Protein AF-A0A1B6G7R6-F1 (afdb_monomer_lite)

Foldseek 3Di:
DWAFLAFFKIKDFQDWDAAPFPAKAWWWAADQDQFPRTDGWADQVRDRGHDGTDGRDIGMTGGPPPHTPLSTQKIFGARPVVRDGPDMDGDDNPDDGDHFDFDQWDDDDDDPWTFDTFGPSGPPDGDTPDTD

Secondary structure (DSSP, 8-state):
-EEE-SSSEEEEEEEEE-S--TTEEEEEESSSS-SSS-EEPP-TTS--SPP--EEEEEEEEEPGGG--GGG-SEEEEEETTTTEEEEEEEPPTT--PPP-EEEPPPP--SS------EEE--TT--------

Radius of gyration: 18.41 Å; chains: 1; bounding box: 42×34×51 Å

Organism: NCBI:txid1464854

InterPro domains:
  IPR019545 DM13 domain [PF10517] (1-91)
  IPR019545 DM13 domain [PS51549] (1-92)
  IPR019545 DM13 domain [PS51549] (101-132)
  IPR019545 DM13 domain [SM00686] (1-98)
  IPR052126 Spindle_Organization_and_Thrombomodulin [PTHR24036] (1-132)

Structure (mmCIF, N/CA/C/O backbone):
data_AF-A0A1B6G7R6-F1
#
_entry.id   AF-A0A1B6G7R6-F1
#
loop_
_atom_site.group_PDB
_atom_site.id
_atom_site.type_symbol
_atom_site.label_atom_id
_atom_site.label_alt_id
_atom_site.label_comp_id
_atom_site.label_asym_id
_atom_site.label_entity_id
_atom_site.label_seq_id
_atom_site.pdbx_PDB_ins_code
_atom_site.Cartn_x
_atom_site.Cartn_y
_atom_site.Cartn_z
_atom_site.occupancy
_atom_site.B_iso_or_equiv
_atom_site.auth_seq_id
_atom_site.auth_comp_id
_atom_site.auth_asym_id
_atom_site.auth_atom_id
_atom_site.pdbx_PDB_model_num
ATOM 1 N N . ASP A 1 1 ? -11.313 -0.573 -4.223 1.00 77.62 1 ASP A N 1
ATOM 2 C CA . ASP A 1 1 ? -11.132 0.683 -3.457 1.00 77.62 1 ASP A CA 1
ATOM 3 C C . ASP A 1 1 ? -10.105 0.532 -2.339 1.00 77.62 1 ASP A C 1
ATOM 5 O O . ASP A 1 1 ? -9.677 -0.587 -2.063 1.00 77.62 1 ASP A O 1
ATOM 9 N N . VAL A 1 2 ? -9.698 1.642 -1.708 1.00 84.38 2 VAL A N 1
ATOM 10 C CA . VAL A 1 2 ? -8.765 1.657 -0.564 1.00 84.38 2 VAL A CA 1
ATOM 11 C C . VAL A 1 2 ? -9.380 2.437 0.595 1.00 84.38 2 VAL A C 1
ATOM 13 O O . VAL A 1 2 ? -9.828 3.567 0.417 1.00 84.38 2 VAL A O 1
ATOM 16 N N . TYR A 1 3 ? -9.378 1.840 1.783 1.00 83.62 3 TYR A N 1
ATOM 17 C CA . TYR A 1 3 ? -9.923 2.405 3.015 1.00 83.62 3 TYR A CA 1
ATOM 18 C C . TYR A 1 3 ? -8.864 2.386 4.120 1.00 83.62 3 TYR A C 1
ATOM 20 O O . TYR A 1 3 ? -7.993 1.522 4.122 1.00 83.62 3 TYR A O 1
ATOM 28 N N . ALA A 1 4 ? -8.935 3.304 5.082 1.00 85.25 4 ALA A N 1
ATOM 29 C CA . ALA A 1 4 ? -8.146 3.200 6.310 1.00 85.25 4 ALA A CA 1
ATOM 30 C C . ALA A 1 4 ? -8.957 2.454 7.373 1.00 85.25 4 ALA A C 1
ATOM 32 O O . ALA A 1 4 ? -10.120 2.787 7.597 1.00 85.25 4 ALA A O 1
ATOM 33 N N . VAL A 1 5 ? -8.344 1.462 8.016 1.00 85.88 5 VAL A N 1
ATOM 34 C CA . VAL A 1 5 ? -8.948 0.697 9.122 1.00 85.88 5 VAL A CA 1
ATOM 35 C C . VAL A 1 5 ? -8.568 1.308 10.468 1.00 85.88 5 VAL A C 1
ATOM 37 O O . VAL A 1 5 ? -9.406 1.422 11.357 1.00 85.88 5 VAL A O 1
ATOM 40 N N . ASP A 1 6 ? -7.308 1.720 10.604 1.00 85.75 6 ASP A N 1
ATOM 41 C CA . ASP A 1 6 ? -6.767 2.401 11.779 1.00 85.75 6 ASP A CA 1
ATOM 42 C C . ASP A 1 6 ? -5.635 3.364 11.368 1.00 85.75 6 ASP A C 1
ATOM 44 O O . ASP A 1 6 ? -5.465 3.662 10.187 1.00 85.75 6 ASP A O 1
ATOM 48 N N . GLU A 1 7 ? -4.851 3.873 12.324 1.00 88.12 7 GLU A N 1
ATOM 49 C CA . GLU A 1 7 ? -3.738 4.797 12.056 1.00 88.12 7 GLU A CA 1
ATOM 50 C C . GLU A 1 7 ? -2.580 4.192 11.236 1.00 88.12 7 GLU A C 1
ATOM 52 O O . GLU A 1 7 ? -1.758 4.947 10.718 1.00 88.12 7 GLU A O 1
ATOM 57 N N . PHE A 1 8 ? -2.481 2.865 11.130 1.00 89.94 8 PHE A N 1
ATOM 58 C CA . PHE A 1 8 ? -1.353 2.132 10.540 1.00 89.94 8 PHE A CA 1
ATOM 59 C C . PHE A 1 8 ? -1.778 1.155 9.432 1.00 89.94 8 PHE A C 1
ATOM 61 O O . PHE A 1 8 ? -0.916 0.641 8.720 1.00 89.94 8 PHE A O 1
ATOM 68 N N . THR A 1 9 ? -3.074 0.876 9.286 1.00 89.06 9 THR A N 1
ATOM 69 C CA . THR A 1 9 ? -3.599 -0.230 8.480 1.00 89.06 9 THR A CA 1
ATOM 70 C C . THR A 1 9 ? -4.542 0.263 7.388 1.00 89.06 9 THR A C 1
ATOM 72 O O . THR A 1 9 ? -5.542 0.934 7.651 1.00 89.06 9 THR A O 1
ATOM 75 N N . LEU A 1 10 ? -4.248 -0.131 6.151 1.00 88.56 10 LEU A N 1
ATOM 76 C CA . LEU A 1 10 ? -5.068 0.100 4.966 1.00 88.56 10 LEU A CA 1
ATOM 77 C C . LEU A 1 10 ? -5.820 -1.182 4.601 1.00 88.56 10 LEU A C 1
ATOM 79 O O . LEU A 1 10 ? -5.244 -2.264 4.626 1.00 88.56 10 LEU A O 1
ATOM 83 N N . LEU A 1 11 ? -7.087 -1.067 4.225 1.00 87.25 11 LEU A N 1
ATOM 84 C CA . LEU A 1 11 ? -7.902 -2.130 3.649 1.00 87.25 11 LEU A CA 1
ATOM 85 C C . LEU A 1 11 ? -8.041 -1.888 2.150 1.00 87.25 11 LEU A C 1
ATOM 87 O O . LEU A 1 11 ? -8.578 -0.866 1.723 1.00 87.25 11 LEU A O 1
ATOM 91 N N . LEU A 1 12 ? -7.599 -2.854 1.357 1.00 87.56 12 LEU A N 1
ATOM 92 C CA . LEU A 1 12 ? -7.821 -2.881 -0.077 1.00 87.56 12 LEU A CA 1
ATOM 93 C C . LEU A 1 12 ? -8.982 -3.832 -0.354 1.00 87.56 12 LEU A C 1
ATOM 95 O O . LEU A 1 12 ? -9.017 -4.948 0.163 1.00 87.56 12 LEU A O 1
ATOM 99 N N . THR A 1 13 ? -9.932 -3.367 -1.159 1.00 84.25 13 THR A N 1
ATOM 100 C CA . THR A 1 13 ? -11.119 -4.131 -1.564 1.00 84.25 13 THR A CA 1
ATOM 101 C C . THR A 1 13 ? -11.175 -4.258 -3.072 1.00 84.25 13 THR A C 1
ATOM 103 O O . THR A 1 13 ? -10.812 -3.322 -3.795 1.00 84.25 13 THR A O 1
ATOM 106 N N . GLU A 1 14 ? -11.620 -5.422 -3.538 1.00 85.25 14 GLU A N 1
ATOM 107 C CA . GLU A 1 14 ? -11.724 -5.773 -4.951 1.00 85.25 14 GLU A CA 1
ATOM 108 C C . GLU A 1 14 ? -10.409 -5.519 -5.706 1.00 85.25 14 GLU A C 1
ATOM 110 O O . GLU A 1 14 ? -10.394 -5.118 -6.874 1.00 85.25 14 GLU A O 1
ATOM 115 N N . PHE A 1 15 ? -9.274 -5.737 -5.033 1.00 86.38 15 PHE A N 1
ATOM 116 C CA . PHE A 1 15 ? -7.967 -5.429 -5.591 1.00 86.38 15 PHE A CA 1
ATOM 117 C C . PHE A 1 15 ? -7.634 -6.396 -6.726 1.00 86.38 15 PHE A C 1
ATOM 119 O O . PHE A 1 15 ? -7.745 -7.620 -6.592 1.00 86.38 15 PHE A O 1
ATOM 126 N N . ASN A 1 16 ? -7.223 -5.827 -7.855 1.00 84.38 16 ASN A N 1
ATOM 127 C CA . ASN A 1 16 ? -6.854 -6.551 -9.058 1.00 84.38 16 ASN A CA 1
ATOM 128 C C . ASN A 1 16 ? -5.506 -6.039 -9.554 1.00 84.38 16 ASN A C 1
ATOM 130 O O . ASN A 1 16 ? -5.336 -4.845 -9.786 1.00 84.38 16 ASN A O 1
ATOM 134 N N . TYR A 1 17 ? -4.570 -6.960 -9.741 1.00 86.00 17 TYR A N 1
ATOM 135 C CA . TYR A 1 17 ? -3.255 -6.686 -10.300 1.00 86.00 17 TYR A CA 1
ATOM 136 C C . TYR A 1 17 ? -2.835 -7.869 -11.167 1.00 86.00 17 TYR A C 1
ATOM 138 O O . TYR A 1 17 ? -2.973 -9.023 -10.766 1.00 86.00 17 TYR A O 1
ATOM 146 N N . ASP A 1 18 ? -2.363 -7.600 -12.379 1.00 81.19 18 ASP A N 1
ATOM 147 C CA . ASP A 1 18 ? -2.165 -8.622 -13.405 1.00 81.19 18 ASP A CA 1
ATOM 148 C C . ASP A 1 18 ? -0.917 -9.496 -13.194 1.00 81.19 18 ASP A C 1
ATOM 150 O O . ASP A 1 18 ? -0.891 -10.609 -13.735 1.00 81.19 18 ASP A O 1
ATOM 154 N N . GLY A 1 19 ? 0.037 -9.044 -12.369 1.00 85.19 19 GLY A N 1
ATOM 155 C CA . GLY A 1 19 ? 1.280 -9.745 -12.033 1.00 85.19 19 GLY A CA 1
ATOM 156 C C . GLY A 1 19 ? 2.386 -9.602 -13.083 1.00 85.19 19 GLY A C 1
ATOM 157 O O . GLY A 1 19 ? 3.314 -10.403 -13.091 1.00 85.19 19 GLY A O 1
ATOM 158 N N . ASN A 1 20 ? 2.274 -8.646 -14.012 1.00 83.88 20 ASN A N 1
ATOM 159 C CA . ASN A 1 20 ? 3.217 -8.516 -15.130 1.00 83.88 20 ASN A CA 1
ATOM 160 C C . ASN A 1 20 ? 4.459 -7.666 -14.814 1.00 83.88 20 ASN A C 1
ATOM 162 O O . ASN A 1 20 ? 5.372 -7.595 -15.638 1.00 83.88 20 ASN A O 1
ATOM 166 N N . GLY A 1 21 ? 4.490 -6.989 -13.666 1.00 82.62 21 GLY A N 1
ATOM 167 C CA . GLY A 1 21 ? 5.593 -6.111 -13.301 1.00 82.62 21 GLY A CA 1
ATOM 168 C C . GLY A 1 21 ? 6.789 -6.886 -12.736 1.00 82.62 21 GLY A C 1
ATOM 169 O O . GLY A 1 21 ? 6.613 -7.634 -11.774 1.00 82.62 21 GLY A O 1
ATOM 170 N N . PRO A 1 22 ? 8.000 -6.735 -13.305 1.00 85.62 22 PRO A N 1
ATOM 171 C CA . PRO A 1 22 ? 9.178 -7.500 -12.892 1.00 85.62 22 PRO A CA 1
ATOM 172 C C . PRO A 1 22 ? 9.646 -7.198 -11.462 1.00 85.62 22 PRO A C 1
ATOM 174 O O . PRO A 1 22 ? 10.110 -8.111 -10.789 1.00 85.62 22 PRO A O 1
ATOM 177 N N . ASP A 1 23 ? 9.512 -5.948 -11.005 1.00 91.94 23 ASP A N 1
ATOM 178 C CA . ASP A 1 23 ? 9.927 -5.491 -9.669 1.00 91.94 23 ASP A CA 1
ATOM 179 C C . ASP A 1 23 ? 8.845 -4.584 -9.067 1.00 91.94 23 ASP A C 1
ATOM 181 O O . ASP A 1 23 ? 9.080 -3.427 -8.705 1.00 91.94 23 ASP A O 1
ATOM 185 N N . THR A 1 24 ? 7.619 -5.104 -9.012 1.00 90.19 24 THR A N 1
ATOM 186 C CA . THR A 1 24 ? 6.464 -4.380 -8.475 1.00 90.19 24 THR A CA 1
ATOM 187 C C . THR A 1 24 ? 6.220 -4.676 -7.009 1.00 90.19 24 THR A C 1
ATOM 189 O O . THR A 1 24 ? 6.195 -5.831 -6.594 1.00 90.19 24 THR A O 1
ATOM 192 N N . PHE A 1 25 ? 5.970 -3.621 -6.239 1.00 92.69 25 PHE A N 1
ATOM 193 C CA . PHE A 1 25 ? 5.742 -3.683 -4.802 1.00 92.69 25 PHE A CA 1
ATOM 194 C C . PHE A 1 25 ? 4.592 -2.768 -4.387 1.00 92.69 25 PHE A C 1
ATOM 196 O O . PHE A 1 25 ? 4.264 -1.796 -5.077 1.00 92.69 25 PHE A O 1
ATOM 203 N N . PHE A 1 26 ? 4.018 -3.037 -3.214 1.00 93.12 26 PHE A N 1
ATOM 204 C CA . PHE A 1 26 ? 3.261 -2.009 -2.513 1.00 93.12 26 PHE A CA 1
ATOM 205 C C . PHE A 1 26 ? 4.239 -0.955 -2.011 1.00 93.12 26 PHE A C 1
ATOM 207 O O . PHE A 1 26 ? 5.246 -1.262 -1.370 1.00 93.12 26 PHE A O 1
ATOM 214 N N . TRP A 1 27 ? 3.955 0.295 -2.333 1.00 93.44 27 TRP A N 1
ATOM 215 C CA . TRP A 1 27 ? 4.891 1.389 -2.178 1.00 93.44 27 TRP A CA 1
ATOM 216 C C . TRP A 1 27 ? 4.175 2.595 -1.599 1.00 93.44 27 TRP A C 1
ATOM 218 O O . TRP A 1 27 ? 3.058 2.919 -1.993 1.00 93.44 27 TRP A O 1
ATOM 228 N N . ALA A 1 28 ? 4.810 3.280 -0.663 1.00 93.94 28 ALA A N 1
ATOM 229 C CA . ALA A 1 28 ? 4.240 4.478 -0.068 1.00 93.94 28 ALA A CA 1
ATOM 230 C C . ALA A 1 28 ? 5.311 5.537 0.146 1.00 93.94 28 ALA A C 1
ATOM 232 O O . ALA A 1 28 ? 6.502 5.237 0.245 1.00 93.94 28 ALA A O 1
ATOM 233 N N . GLY A 1 29 ? 4.900 6.796 0.225 1.00 93.44 29 GLY A N 1
ATOM 234 C CA . GLY A 1 29 ? 5.845 7.882 0.427 1.00 93.44 29 GLY A CA 1
ATOM 235 C C . GLY A 1 29 ? 5.203 9.174 0.896 1.00 93.44 29 GLY A C 1
ATOM 236 O O . GLY A 1 29 ? 3.998 9.386 0.782 1.00 93.44 29 GLY A O 1
ATOM 237 N N . ALA A 1 30 ? 6.048 10.050 1.435 1.00 91.69 30 ALA A N 1
ATOM 238 C CA . ALA A 1 30 ? 5.670 11.371 1.939 1.00 91.69 30 ALA A CA 1
ATOM 239 C C . ALA A 1 30 ? 5.890 12.497 0.906 1.00 91.69 30 ALA A C 1
ATOM 241 O O . ALA A 1 30 ? 5.607 13.665 1.172 1.00 91.69 30 ALA A O 1
ATOM 242 N N . SER A 1 31 ? 6.432 12.171 -0.271 1.00 90.44 31 SER A N 1
ATOM 243 C CA . SER A 1 31 ? 6.601 13.124 -1.371 1.00 90.44 31 SER A CA 1
ATOM 244 C C . SER A 1 31 ? 5.248 13.549 -1.943 1.00 90.44 31 SER A C 1
ATOM 246 O O . SER A 1 31 ? 4.252 12.855 -1.801 1.00 90.44 31 SER A O 1
ATOM 248 N N . ASN A 1 32 ? 5.203 14.663 -2.674 1.00 87.75 32 ASN A N 1
ATOM 249 C CA . ASN A 1 32 ? 3.957 15.111 -3.311 1.00 87.75 32 ASN A CA 1
ATOM 250 C C . ASN A 1 32 ? 3.481 14.203 -4.461 1.00 87.75 32 ASN A C 1
ATOM 252 O O . ASN A 1 32 ? 2.362 14.377 -4.932 1.00 87.75 32 ASN A O 1
ATOM 256 N N . ARG A 1 33 ? 4.328 13.294 -4.963 1.00 88.50 33 ARG A N 1
ATOM 257 C CA . ARG A 1 33 ? 4.005 12.361 -6.054 1.00 88.50 33 ARG A CA 1
ATOM 258 C C . ARG A 1 33 ? 4.689 11.004 -5.854 1.00 88.50 33 ARG A C 1
ATOM 260 O O . ARG A 1 33 ? 5.814 11.008 -5.329 1.00 88.50 33 ARG A O 1
ATOM 267 N N . PRO A 1 34 ? 4.070 9.901 -6.323 1.00 87.69 34 PRO A N 1
ATOM 268 C CA . PRO A 1 34 ? 4.697 8.592 -6.428 1.00 87.69 34 PRO A CA 1
ATOM 269 C C . PRO A 1 34 ? 6.028 8.674 -7.159 1.00 87.69 34 PRO A C 1
ATOM 271 O O . PRO A 1 34 ? 6.146 9.304 -8.210 1.00 87.69 34 PRO A O 1
ATOM 274 N N . GLY A 1 35 ? 7.045 8.057 -6.577 1.00 89.56 35 GLY A N 1
ATOM 275 C CA . GLY A 1 35 ? 8.381 8.065 -7.139 1.00 89.56 35 GLY A CA 1
ATOM 276 C C . GLY A 1 35 ? 9.318 7.122 -6.398 1.00 89.56 35 GLY A C 1
ATOM 277 O O . GLY A 1 35 ? 8.921 6.473 -5.425 1.00 89.56 35 GLY A O 1
ATOM 278 N N . PRO A 1 36 ? 10.597 7.085 -6.806 1.00 88.44 36 PRO A N 1
ATOM 279 C CA . PRO A 1 36 ? 11.575 6.162 -6.236 1.00 88.44 36 PRO A CA 1
ATOM 280 C C . PRO A 1 36 ? 11.890 6.463 -4.763 1.00 88.44 36 PRO A C 1
ATOM 282 O O . PRO A 1 36 ? 12.445 5.622 -4.069 1.00 88.44 36 PRO A O 1
ATOM 285 N N . GLN A 1 37 ? 11.522 7.649 -4.267 1.00 87.94 37 GLN A N 1
ATOM 286 C CA . GLN A 1 37 ? 11.781 8.104 -2.895 1.00 87.94 37 GLN A CA 1
ATOM 287 C C . GLN A 1 37 ? 10.681 7.680 -1.907 1.00 87.94 37 GLN A C 1
ATOM 289 O O . GLN A 1 37 ? 10.300 8.443 -1.019 1.00 87.94 37 GLN A O 1
ATOM 294 N N . GLY A 1 38 ? 10.138 6.482 -2.102 1.00 90.62 38 GLY A N 1
ATOM 295 C CA . GLY A 1 38 ? 9.189 5.856 -1.187 1.00 90.62 38 GLY A CA 1
ATOM 296 C C . GLY A 1 38 ? 9.828 4.719 -0.399 1.00 90.62 38 GLY A C 1
ATOM 297 O O . GLY A 1 38 ? 11.047 4.544 -0.387 1.00 90.62 38 GLY A O 1
ATOM 298 N N . PHE A 1 39 ? 8.986 3.948 0.268 1.00 93.38 39 PHE A N 1
ATOM 299 C CA . PHE A 1 39 ? 9.361 2.749 0.994 1.00 93.38 39 PHE A CA 1
ATOM 300 C C . PHE A 1 39 ? 8.395 1.614 0.667 1.00 93.38 39 PHE A C 1
ATOM 302 O O . PHE A 1 39 ? 7.241 1.842 0.294 1.00 93.38 39 PHE A O 1
ATOM 309 N N . ILE A 1 40 ? 8.883 0.388 0.841 1.00 93.44 40 ILE A N 1
ATOM 310 C CA . ILE A 1 40 ? 8.096 -0.821 0.631 1.00 93.44 40 ILE A CA 1
ATOM 311 C C . ILE A 1 40 ? 7.084 -1.006 1.758 1.00 93.44 40 ILE A C 1
ATOM 313 O O . ILE A 1 40 ? 7.436 -0.933 2.934 1.00 93.44 40 ILE A O 1
ATOM 317 N N . VAL A 1 41 ? 5.832 -1.261 1.402 1.00 92.69 41 VAL A N 1
ATOM 318 C CA . VAL A 1 41 ? 4.794 -1.683 2.342 1.00 92.69 41 VAL A CA 1
ATOM 319 C C . VAL A 1 41 ? 4.716 -3.210 2.276 1.00 92.69 41 VAL A C 1
ATOM 321 O O . VAL A 1 41 ? 4.589 -3.749 1.176 1.00 92.69 41 VAL A O 1
ATOM 324 N N . PRO A 1 42 ? 4.839 -3.926 3.406 1.00 91.00 42 PRO A N 1
ATOM 325 C CA . PRO A 1 42 ? 4.680 -5.375 3.416 1.00 91.00 42 PRO A CA 1
ATOM 326 C C . PRO A 1 42 ? 3.289 -5.793 2.932 1.00 91.00 42 PRO A C 1
ATOM 328 O O . PRO A 1 42 ? 2.317 -5.083 3.181 1.00 91.00 42 PRO A O 1
ATOM 331 N N . ASP A 1 43 ? 3.208 -6.946 2.273 1.00 88.75 43 ASP A N 1
ATOM 332 C CA . ASP A 1 43 ? 1.960 -7.583 1.856 1.00 88.75 43 ASP A CA 1
ATOM 333 C C . ASP A 1 43 ? 1.141 -8.103 3.061 1.00 88.75 43 ASP A C 1
ATOM 335 O O . ASP A 1 43 ? 1.531 -7.976 4.226 1.00 88.75 43 ASP A O 1
ATOM 339 N N . GLU A 1 44 ? -0.002 -8.735 2.793 1.00 85.94 44 GLU A N 1
ATOM 340 C CA . GLU A 1 44 ? -0.882 -9.306 3.819 1.00 85.94 44 GLU A CA 1
ATOM 341 C C . GLU A 1 44 ? -0.240 -10.444 4.640 1.00 85.94 44 GLU A C 1
ATOM 343 O O . GLU A 1 44 ? -0.748 -10.831 5.694 1.00 85.94 44 GLU A O 1
ATOM 348 N N . HIS A 1 45 ? 0.874 -10.996 4.159 1.00 84.88 45 HIS A N 1
ATOM 349 C CA . HIS A 1 45 ? 1.676 -12.021 4.816 1.00 84.88 45 HIS A CA 1
ATOM 350 C C . HIS A 1 45 ? 2.932 -11.438 5.483 1.00 84.88 45 HIS A C 1
ATOM 352 O O . HIS A 1 45 ? 3.815 -12.197 5.899 1.00 84.88 45 HIS A O 1
ATOM 358 N N . SER A 1 46 ? 3.010 -10.108 5.600 1.00 84.00 46 SER A N 1
ATOM 359 C CA . SER A 1 46 ? 4.154 -9.358 6.122 1.00 84.00 46 SER A CA 1
ATOM 360 C C . SER A 1 46 ? 5.445 -9.586 5.333 1.00 84.00 46 SER A C 1
ATOM 362 O O . SER A 1 46 ? 6.545 -9.511 5.888 1.00 84.00 46 SER A O 1
ATOM 364 N N . LYS A 1 47 ? 5.331 -9.878 4.039 1.00 83.69 47 LYS A N 1
ATOM 365 C CA . LYS A 1 47 ? 6.457 -10.072 3.136 1.00 83.69 47 LYS A CA 1
ATOM 366 C C . LYS A 1 47 ? 6.670 -8.843 2.267 1.00 83.69 47 LYS A C 1
ATOM 368 O O . LYS A 1 47 ? 5.754 -8.104 1.939 1.00 83.69 47 LYS A O 1
ATOM 373 N N . THR A 1 48 ? 7.915 -8.647 1.869 1.00 89.56 48 THR A N 1
ATOM 374 C CA . THR A 1 48 ? 8.350 -7.543 1.006 1.00 89.56 48 THR A CA 1
ATOM 375 C C . THR A 1 48 ? 8.881 -8.079 -0.325 1.00 89.56 48 THR A C 1
ATOM 377 O O . THR A 1 48 ? 9.889 -7.594 -0.835 1.00 89.56 48 THR A O 1
ATOM 380 N N . ASN A 1 49 ? 8.283 -9.159 -0.836 1.00 88.06 49 ASN A N 1
ATOM 381 C CA . ASN A 1 49 ? 8.616 -9.729 -2.140 1.00 88.06 49 ASN A CA 1
ATOM 382 C C . ASN A 1 49 ? 7.873 -9.007 -3.266 1.00 88.06 49 ASN A C 1
ATOM 384 O O . ASN A 1 49 ? 6.942 -8.242 -3.020 1.00 88.06 49 ASN A O 1
ATOM 388 N N . VAL A 1 50 ? 8.308 -9.276 -4.498 1.00 88.94 50 VAL A N 1
ATOM 389 C CA . VAL A 1 50 ? 7.615 -8.819 -5.705 1.00 88.94 50 VAL A CA 1
ATOM 390 C C . VAL A 1 50 ? 6.171 -9.313 -5.661 1.00 88.94 50 VAL A C 1
ATOM 392 O O . VAL A 1 50 ? 5.923 -10.458 -5.267 1.00 88.94 50 VAL A O 1
ATOM 395 N N . LEU A 1 51 ? 5.237 -8.438 -6.030 1.00 87.06 51 LEU A N 1
ATOM 396 C CA . LEU A 1 51 ? 3.816 -8.745 -6.042 1.00 87.06 51 LEU A CA 1
ATOM 397 C C . LEU A 1 51 ? 3.493 -9.776 -7.116 1.00 87.06 51 LEU A C 1
ATOM 399 O O . LEU A 1 51 ? 3.759 -9.577 -8.301 1.00 87.06 51 LEU A O 1
ATOM 403 N N . ASP A 1 52 ? 2.838 -10.846 -6.685 1.00 85.75 52 ASP A N 1
ATOM 404 C CA . ASP A 1 52 ? 2.193 -11.792 -7.582 1.00 85.75 52 ASP A CA 1
ATOM 405 C C . ASP A 1 52 ? 0.877 -11.217 -8.126 1.00 85.75 52 ASP A C 1
ATOM 407 O O . ASP A 1 52 ? 0.419 -10.137 -7.751 1.00 85.75 52 ASP A O 1
ATOM 411 N N . ARG A 1 53 ? 0.225 -11.962 -9.017 1.00 86.56 53 ARG A N 1
ATOM 412 C CA . ARG A 1 53 ? -1.111 -11.621 -9.510 1.00 86.56 53 ARG A CA 1
ATOM 413 C C . ARG A 1 53 ? -2.138 -11.603 -8.368 1.00 86.56 53 ARG A C 1
ATOM 415 O O . ARG A 1 53 ? -2.283 -12.582 -7.636 1.00 86.56 53 ARG A O 1
ATOM 422 N N . TYR A 1 54 ? -2.953 -10.551 -8.327 1.00 86.44 54 TYR A N 1
ATOM 423 C CA . TYR A 1 54 ? -4.133 -10.440 -7.468 1.00 86.44 54 TYR A CA 1
ATOM 424 C C . TYR A 1 54 ? -5.407 -10.421 -8.315 1.00 86.44 54 TYR A C 1
ATOM 426 O O . TYR A 1 54 ? -5.480 -9.728 -9.328 1.00 86.44 54 TYR A O 1
ATOM 434 N 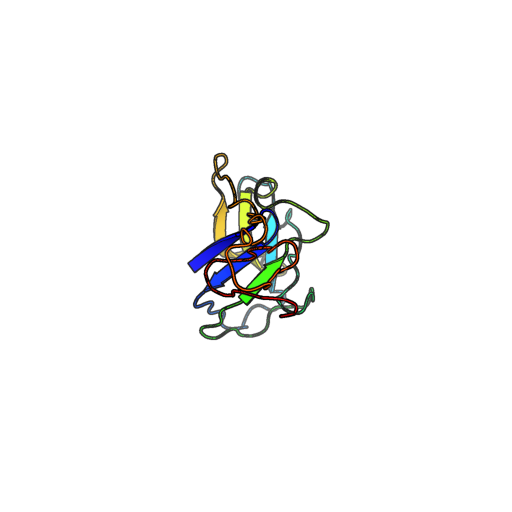N . PHE A 1 55 ? -6.432 -11.161 -7.891 1.00 83.44 55 PHE A N 1
ATOM 435 C CA . PHE A 1 55 ? -7.721 -11.217 -8.580 1.00 83.44 55 PHE A CA 1
ATOM 436 C C . PHE A 1 55 ? -8.862 -11.022 -7.586 1.00 83.44 55 PHE A C 1
ATOM 438 O O . PHE A 1 55 ? -9.079 -11.895 -6.749 1.00 83.44 55 PHE A O 1
ATOM 445 N N . ASN A 1 56 ? -9.553 -9.881 -7.693 1.00 85.50 56 ASN A N 1
ATOM 446 C CA . ASN A 1 56 ? -10.664 -9.447 -6.837 1.00 85.50 56 ASN A CA 1
ATOM 447 C C . ASN A 1 56 ? -10.453 -9.850 -5.362 1.00 85.50 56 ASN A C 1
ATOM 449 O O . ASN A 1 56 ? -11.248 -10.578 -4.773 1.00 85.50 56 ASN A O 1
ATOM 453 N N . LYS A 1 57 ? -9.304 -9.456 -4.802 1.00 81.56 57 LYS A N 1
ATOM 454 C CA . LYS A 1 57 ? -8.894 -9.858 -3.453 1.00 81.56 57 LYS A CA 1
ATOM 455 C C . LYS A 1 57 ? -9.136 -8.722 -2.467 1.00 81.56 57 LYS A C 1
ATOM 457 O O . LYS A 1 57 ? -8.777 -7.579 -2.747 1.00 81.56 57 LYS A O 1
ATOM 462 N N . ASP A 1 58 ? -9.651 -9.081 -1.299 1.00 85.56 58 ASP A N 1
ATOM 463 C CA . ASP A 1 58 ? -9.789 -8.184 -0.156 1.00 85.56 58 ASP A CA 1
ATOM 464 C C . ASP A 1 58 ? -8.726 -8.537 0.884 1.00 85.56 58 ASP A C 1
ATOM 466 O O . ASP A 1 58 ? -8.617 -9.695 1.298 1.00 85.56 58 ASP A O 1
ATOM 470 N N . PHE A 1 59 ? -7.925 -7.559 1.299 1.00 86.44 59 PHE A N 1
ATOM 471 C CA . PHE A 1 59 ? -6.882 -7.759 2.303 1.00 86.44 59 PHE A CA 1
ATOM 472 C C . PHE A 1 59 ? -6.469 -6.447 2.963 1.00 86.44 59 PHE A C 1
ATOM 474 O O . PHE A 1 59 ? -6.698 -5.354 2.444 1.00 86.44 59 PHE A O 1
ATOM 481 N N . THR A 1 60 ? -5.833 -6.570 4.122 1.00 89.94 60 THR A N 1
ATOM 482 C CA . THR A 1 60 ? -5.294 -5.442 4.876 1.00 89.94 60 THR A CA 1
ATOM 483 C C . THR A 1 60 ? -3.780 -5.396 4.775 1.00 89.94 60 THR A C 1
ATOM 485 O O . THR A 1 60 ? -3.125 -6.431 4.885 1.00 89.94 60 THR A O 1
ATOM 488 N N . LEU A 1 61 ? -3.233 -4.194 4.639 1.00 89.50 61 LEU A N 1
ATOM 489 C CA . LEU A 1 61 ? -1.805 -3.917 4.656 1.00 89.50 61 LEU A CA 1
ATOM 490 C C . LEU A 1 61 ? -1.478 -3.035 5.851 1.00 89.50 61 LEU A C 1
ATOM 492 O O . LEU A 1 61 ? -2.104 -1.995 6.050 1.00 89.50 61 LEU A O 1
ATOM 496 N N . THR A 1 62 ? -0.478 -3.434 6.626 1.00 91.12 62 THR A N 1
ATOM 497 C CA . THR A 1 62 ? 0.019 -2.635 7.747 1.00 91.12 62 THR A CA 1
ATOM 498 C C . THR A 1 62 ? 1.290 -1.912 7.331 1.00 91.12 62 THR A C 1
ATOM 500 O O . THR A 1 62 ? 2.233 -2.518 6.821 1.00 91.12 62 THR A O 1
ATOM 503 N N . LEU A 1 63 ? 1.332 -0.605 7.574 1.00 91.25 63 LEU A N 1
ATOM 504 C CA . LEU A 1 63 ? 2.510 0.207 7.318 1.00 91.25 63 LEU A CA 1
ATOM 505 C C . LEU A 1 63 ? 3.693 -0.260 8.191 1.00 91.25 63 LEU A C 1
ATOM 507 O O . LEU A 1 63 ? 3.530 -0.516 9.390 1.00 91.25 63 LEU A O 1
ATOM 511 N N . PRO A 1 64 ? 4.903 -0.366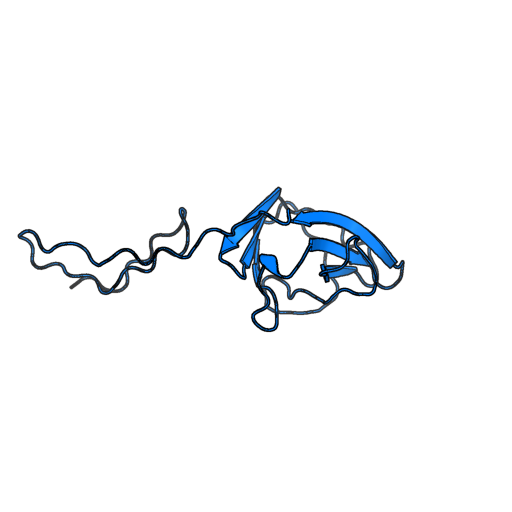 7.614 1.00 91.06 64 PRO A N 1
ATOM 512 C CA . PRO A 1 64 ? 6.094 -0.804 8.330 1.00 91.06 64 PRO A CA 1
ATOM 513 C C . PRO A 1 64 ? 6.554 0.243 9.349 1.00 91.06 64 PRO A C 1
ATOM 515 O O . PRO A 1 64 ? 6.153 1.407 9.315 1.00 91.06 64 PRO A O 1
ATOM 518 N N . ASP A 1 65 ? 7.437 -0.172 10.259 1.00 86.50 65 ASP A N 1
ATOM 519 C CA . ASP A 1 65 ? 8.118 0.698 11.230 1.00 86.50 65 ASP A CA 1
ATOM 520 C C . ASP A 1 65 ? 7.194 1.564 12.103 1.00 86.50 65 ASP A C 1
ATOM 522 O O . ASP A 1 65 ? 7.624 2.582 12.647 1.00 86.50 65 ASP A O 1
ATOM 526 N N . ARG A 1 66 ? 5.926 1.161 12.270 1.00 80.81 66 ARG A N 1
ATOM 527 C CA . ARG A 1 66 ? 4.891 1.954 12.960 1.00 80.81 66 ARG A CA 1
ATOM 528 C C . ARG A 1 66 ? 4.710 3.354 12.354 1.00 80.81 66 ARG A C 1
ATOM 530 O O . ARG A 1 66 ? 4.386 4.299 13.073 1.00 80.81 66 ARG A O 1
ATOM 537 N N . LYS A 1 67 ? 4.921 3.488 11.042 1.00 88.06 67 LYS A N 1
ATOM 538 C CA . LYS A 1 67 ? 4.576 4.697 10.287 1.00 88.06 67 LYS A CA 1
ATOM 539 C C . LYS A 1 67 ? 3.068 4.858 10.238 1.00 88.06 67 LYS A C 1
ATOM 541 O O . LYS A 1 67 ? 2.361 3.882 9.997 1.00 88.06 67 LYS A O 1
ATOM 546 N N . LYS A 1 68 ? 2.583 6.078 10.437 1.00 89.94 68 LYS A N 1
ATOM 547 C CA . LYS A 1 68 ? 1.155 6.366 10.344 1.00 89.94 68 LYS A CA 1
ATOM 548 C C . LYS A 1 68 ? 0.742 6.596 8.899 1.00 89.94 68 LYS A C 1
ATOM 550 O O . LYS A 1 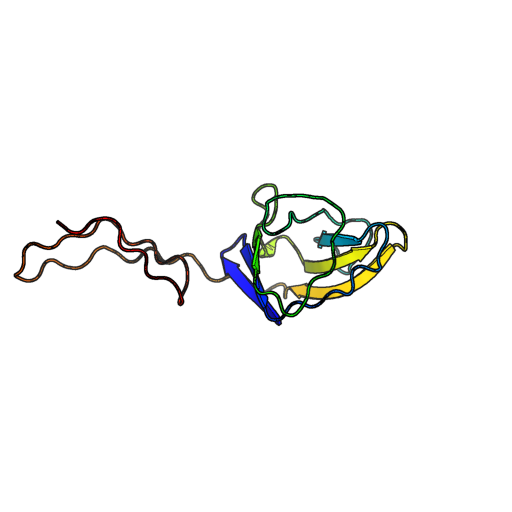68 ? 1.532 7.068 8.084 1.00 89.94 68 LYS A O 1
ATOM 555 N N . ILE A 1 69 ? -0.529 6.348 8.601 1.00 89.69 69 ILE A N 1
ATOM 556 C CA . ILE A 1 69 ? -1.143 6.719 7.319 1.00 89.69 69 ILE A CA 1
ATOM 557 C C . ILE A 1 69 ? -1.039 8.235 7.103 1.00 89.69 69 ILE A C 1
ATOM 559 O O . ILE A 1 69 ? -0.819 8.680 5.987 1.00 89.69 69 ILE A O 1
ATOM 563 N N . THR A 1 70 ? -1.093 9.030 8.173 1.00 89.31 70 THR A N 1
ATOM 564 C CA . THR A 1 70 ? -0.896 10.488 8.122 1.00 89.31 70 THR A CA 1
ATOM 565 C C . THR A 1 70 ? 0.523 10.909 7.730 1.00 89.31 70 THR A C 1
ATOM 567 O O . THR A 1 70 ? 0.730 12.048 7.326 1.00 89.31 70 THR A O 1
ATOM 570 N N . ASP A 1 71 ? 1.514 10.020 7.860 1.00 90.44 71 ASP A N 1
ATOM 571 C CA . ASP A 1 71 ? 2.910 10.324 7.519 1.00 90.44 71 ASP A CA 1
ATOM 572 C C . ASP A 1 71 ? 3.189 10.151 6.019 1.00 90.44 71 ASP A C 1
ATOM 574 O O . ASP A 1 71 ? 4.241 10.566 5.526 1.00 90.44 71 ASP A O 1
ATOM 578 N N . ILE A 1 72 ? 2.270 9.518 5.286 1.00 91.88 72 ILE A N 1
ATOM 579 C CA . ILE A 1 72 ? 2.370 9.299 3.847 1.00 91.88 72 ILE A CA 1
ATOM 580 C C . ILE A 1 72 ? 1.353 10.160 3.104 1.00 91.88 72 ILE A C 1
ATOM 582 O O . ILE A 1 72 ? 0.230 10.368 3.546 1.00 91.88 72 ILE A O 1
ATOM 586 N N . LYS A 1 73 ? 1.755 10.662 1.939 1.00 91.69 73 LYS A N 1
ATOM 587 C CA . LYS A 1 73 ? 0.891 11.451 1.053 1.00 91.69 73 LYS A CA 1
ATOM 588 C C . LYS A 1 73 ? 0.259 10.611 -0.042 1.00 91.69 73 LYS A C 1
ATOM 590 O O . LYS A 1 73 ? -0.722 11.029 -0.650 1.00 91.69 73 LYS A O 1
ATOM 595 N N . TRP A 1 74 ? 0.836 9.451 -0.329 1.00 92.00 74 TRP A N 1
ATOM 596 C CA . TRP A 1 74 ? 0.324 8.535 -1.333 1.00 92.00 74 TRP A CA 1
ATOM 597 C C . TRP A 1 74 ? 0.724 7.096 -1.023 1.00 92.00 74 TRP A C 1
ATOM 599 O O . TRP A 1 74 ? 1.750 6.823 -0.392 1.00 92.00 74 TRP A O 1
ATOM 609 N N . PHE A 1 75 ? -0.101 6.191 -1.526 1.00 91.88 75 PHE A N 1
ATOM 610 C CA . PHE A 1 75 ? 0.113 4.756 -1.575 1.00 91.88 75 PHE A CA 1
ATOM 611 C C . PHE A 1 75 ? -0.066 4.305 -3.023 1.00 91.88 75 PHE A C 1
ATOM 613 O O . PHE A 1 75 ? -1.003 4.733 -3.691 1.00 91.88 75 PHE A O 1
ATOM 620 N N . ALA A 1 76 ? 0.831 3.470 -3.525 1.00 90.81 76 ALA A N 1
ATOM 621 C CA . ALA A 1 76 ? 0.834 3.047 -4.911 1.00 90.81 76 ALA A CA 1
ATOM 622 C C . ALA A 1 76 ? 1.318 1.607 -5.070 1.00 90.81 76 ALA A C 1
ATOM 624 O O . ALA A 1 76 ? 2.131 1.104 -4.298 1.00 90.81 76 ALA A O 1
ATOM 625 N N . VAL A 1 77 ? 0.858 0.969 -6.137 1.00 91.25 77 VAL A N 1
ATOM 626 C CA . VAL A 1 77 ? 1.513 -0.201 -6.716 1.00 91.25 77 VAL A CA 1
ATOM 627 C C . VAL A 1 77 ? 2.596 0.336 -7.639 1.00 91.25 77 VAL A C 1
ATOM 629 O O . VAL A 1 77 ? 2.286 0.944 -8.666 1.00 91.25 77 VAL A O 1
ATOM 632 N N . TYR A 1 78 ? 3.856 0.184 -7.245 1.00 90.69 78 TYR A N 1
ATOM 633 C CA . TYR A 1 78 ? 4.983 0.825 -7.916 1.00 90.69 78 TYR A CA 1
ATOM 634 C C . TYR A 1 78 ? 5.992 -0.208 -8.395 1.00 90.69 78 TYR A C 1
ATOM 636 O O . TYR A 1 78 ? 6.411 -1.076 -7.629 1.00 90.69 78 TYR A O 1
ATOM 644 N N . ASP A 1 79 ? 6.403 -0.074 -9.651 1.00 91.88 79 ASP A N 1
ATOM 645 C CA . ASP A 1 79 ? 7.468 -0.869 -10.242 1.00 91.88 79 ASP A CA 1
ATOM 646 C C . ASP A 1 79 ? 8.799 -0.114 -10.159 1.00 91.88 79 ASP A C 1
ATOM 648 O O . ASP A 1 79 ? 8.956 0.978 -10.718 1.00 91.88 79 ASP A O 1
ATOM 652 N N . LEU A 1 80 ? 9.762 -0.685 -9.433 1.00 89.81 80 LEU A N 1
ATOM 653 C CA . LEU A 1 80 ? 11.084 -0.089 -9.229 1.00 89.81 80 LEU A CA 1
ATOM 654 C C . LEU A 1 80 ? 11.973 -0.171 -10.473 1.00 89.81 80 LEU A C 1
ATOM 656 O O . LEU A 1 80 ? 12.833 0.695 -10.652 1.00 89.81 80 LEU A O 1
ATOM 660 N N . PHE A 1 81 ? 11.760 -1.166 -11.334 1.00 88.94 81 PHE A N 1
ATOM 661 C CA . PHE A 1 81 ? 12.526 -1.354 -12.559 1.00 88.94 81 PHE A CA 1
ATOM 662 C C . PHE A 1 81 ? 12.132 -0.316 -13.613 1.00 88.94 81 PHE A C 1
ATOM 664 O O . PHE A 1 81 ? 12.995 0.373 -14.160 1.00 88.94 81 PHE A O 1
ATOM 671 N N . THR A 1 82 ? 10.831 -0.139 -13.859 1.00 88.44 82 THR A N 1
ATOM 672 C CA . THR A 1 82 ? 10.326 0.866 -14.813 1.00 88.44 82 THR A CA 1
ATOM 673 C C . THR A 1 82 ? 10.111 2.245 -14.189 1.00 88.44 82 THR A C 1
ATOM 675 O O . THR A 1 82 ? 9.742 3.183 -14.897 1.00 88.44 82 THR A O 1
ATOM 678 N N . GLN A 1 83 ? 10.300 2.378 -12.873 1.00 89.56 83 GLN A N 1
ATOM 679 C CA . GLN A 1 83 ? 10.064 3.601 -12.094 1.00 89.56 83 GLN A CA 1
ATOM 680 C C . GLN A 1 83 ? 8.690 4.225 -12.366 1.00 89.56 83 GLN A C 1
ATOM 682 O O . GLN A 1 83 ? 8.564 5.427 -12.599 1.00 89.56 83 GLN A O 1
ATOM 687 N N . SER A 1 84 ? 7.659 3.385 -12.388 1.00 86.81 84 SER A N 1
ATOM 688 C CA . SER A 1 84 ? 6.303 3.788 -12.758 1.00 86.81 84 SER A CA 1
ATOM 689 C C . SER A 1 84 ? 5.291 3.235 -11.763 1.00 86.81 84 SER A C 1
ATOM 691 O O . SER A 1 84 ? 5.418 2.104 -11.300 1.00 86.81 84 SER A O 1
ATOM 693 N N . ALA A 1 85 ? 4.274 4.034 -11.444 1.00 86.44 85 ALA A N 1
ATOM 694 C CA . ALA A 1 85 ? 3.125 3.577 -10.674 1.00 86.44 85 ALA A CA 1
ATOM 695 C C . ALA A 1 85 ? 2.097 2.936 -11.619 1.00 86.44 85 ALA A C 1
ATOM 697 O O . ALA A 1 85 ? 1.699 3.554 -12.606 1.00 86.44 85 ALA A O 1
ATOM 698 N N . PHE A 1 86 ? 1.658 1.714 -11.313 1.00 82.38 86 PHE A N 1
ATOM 699 C CA . PHE A 1 86 ? 0.545 1.055 -12.008 1.00 82.38 86 PHE A CA 1
ATOM 700 C C . PHE A 1 86 ? -0.818 1.468 -11.453 1.00 82.38 86 PHE A C 1
ATOM 702 O O . PHE A 1 86 ? -1.825 1.395 -12.154 1.00 82.38 86 PHE A O 1
ATOM 709 N N . GLY A 1 87 ? -0.842 1.941 -10.212 1.00 83.94 87 GLY A N 1
ATOM 710 C CA . GLY A 1 87 ? -1.994 2.583 -9.603 1.00 83.94 87 GLY A CA 1
ATOM 711 C C . GLY A 1 87 ? -1.564 3.308 -8.342 1.00 83.94 87 GLY A C 1
ATOM 712 O O . GLY A 1 87 ? -0.760 2.779 -7.578 1.00 83.94 87 GLY A O 1
ATOM 713 N N . ASP A 1 88 ? -2.077 4.512 -8.138 1.00 85.38 88 ASP A N 1
ATOM 714 C CA . ASP A 1 88 ? -1.756 5.361 -7.002 1.00 85.38 88 ASP A CA 1
ATOM 715 C C . ASP A 1 88 ? -3.012 5.973 -6.382 1.00 85.38 88 ASP A C 1
ATOM 717 O O . ASP A 1 88 ? -4.009 6.253 -7.045 1.00 85.38 88 ASP A O 1
ATOM 721 N N . VAL A 1 89 ? -2.950 6.158 -5.070 1.00 87.00 89 VAL A N 1
ATOM 722 C CA . VAL A 1 89 ? -3.977 6.784 -4.249 1.00 87.00 89 VAL A CA 1
ATOM 723 C C . VAL A 1 89 ? -3.299 7.858 -3.421 1.00 87.00 89 VAL A C 1
ATOM 725 O O . VAL A 1 89 ? -2.300 7.593 -2.753 1.00 87.00 89 VAL A O 1
ATOM 728 N N . TYR A 1 90 ? -3.854 9.066 -3.449 1.00 86.62 90 TYR A N 1
ATOM 729 C CA . TYR A 1 90 ? -3.396 10.171 -2.614 1.00 86.62 90 TYR A CA 1
ATOM 730 C C . TYR A 1 90 ? -4.188 10.218 -1.317 1.00 86.62 90 TYR A C 1
ATOM 732 O O . TYR A 1 90 ? -5.403 10.021 -1.302 1.00 86.62 90 TYR A O 1
ATOM 740 N N . ILE A 1 91 ? -3.482 10.526 -0.240 1.00 87.06 91 ILE A N 1
ATOM 741 C CA . ILE A 1 91 ? -4.047 10.722 1.087 1.00 87.06 91 ILE A CA 1
ATOM 742 C C . ILE A 1 91 ? -4.123 12.236 1.316 1.00 87.06 91 ILE A C 1
ATOM 744 O O . ILE A 1 91 ? -3.100 12.918 1.195 1.00 87.06 91 ILE A O 1
ATOM 748 N N . PRO A 1 92 ? -5.317 12.794 1.580 1.00 84.75 92 PRO A N 1
ATOM 749 C CA . PRO A 1 92 ? -5.457 14.221 1.840 1.00 84.75 92 PRO A CA 1
ATOM 750 C C . PRO A 1 92 ? -4.703 14.635 3.112 1.00 84.75 92 PRO A C 1
ATOM 752 O O . PRO A 1 92 ? -4.669 13.886 4.082 1.00 84.75 92 PRO A O 1
ATOM 755 N N . GLU A 1 93 ? -4.132 15.845 3.139 1.00 78.50 93 GLU A N 1
ATOM 756 C CA . GLU A 1 93 ? -3.381 16.341 4.313 1.00 78.50 93 GLU A CA 1
ATOM 757 C C . GLU A 1 93 ? -4.264 16.504 5.564 1.00 78.50 93 GLU A C 1
ATOM 759 O O . GLU A 1 93 ? -3.773 16.407 6.683 1.00 78.50 93 GLU A O 1
ATOM 764 N N . GLU A 1 94 ? -5.571 16.694 5.376 1.00 81.00 94 GLU A N 1
ATOM 765 C CA . GLU A 1 94 ? -6.576 16.781 6.445 1.00 81.00 94 GLU A CA 1
ATOM 766 C C . GLU A 1 94 ? -7.233 15.419 6.748 1.00 81.00 94 GLU A C 1
ATOM 768 O O . GLU A 1 94 ? -8.305 15.353 7.348 1.00 81.00 94 GLU A O 1
ATOM 773 N N . PHE A 1 95 ? -6.637 14.314 6.290 1.00 81.38 95 PHE A N 1
ATOM 774 C CA . PHE A 1 95 ? -7.167 12.981 6.543 1.00 81.38 95 PHE A CA 1
ATOM 775 C C . PHE A 1 95 ? -6.919 12.550 7.989 1.00 81.38 95 PHE A C 1
ATOM 777 O O . PHE A 1 95 ? -5.779 12.325 8.398 1.00 81.38 95 PHE A O 1
ATOM 784 N N . GLU A 1 96 ? -7.998 12.356 8.742 1.00 80.38 96 GLU A N 1
ATOM 785 C CA . GLU A 1 96 ? -7.945 11.722 10.055 1.00 80.38 96 GLU A CA 1
ATOM 786 C C . GLU A 1 96 ? -8.331 10.239 9.927 1.00 80.38 96 GLU A C 1
ATOM 788 O O . GLU A 1 96 ? -9.493 9.933 9.634 1.00 80.38 96 GLU A O 1
ATOM 793 N N . PRO A 1 97 ? -7.385 9.296 10.115 1.00 78.81 97 PRO A N 1
ATOM 794 C CA . PRO A 1 97 ? -7.710 7.879 10.096 1.00 78.81 97 PRO A CA 1
ATOM 795 C C . PRO A 1 97 ? -8.670 7.538 11.246 1.00 78.81 97 PRO A C 1
ATOM 797 O O . PRO A 1 97 ? -8.589 8.137 12.325 1.00 78.81 97 PRO A O 1
ATOM 800 N N . PRO A 1 98 ? -9.574 6.563 11.054 1.00 74.12 98 PRO A N 1
ATOM 801 C CA . PRO A 1 98 ? -10.475 6.138 12.113 1.00 74.12 98 PRO A CA 1
ATOM 802 C C . PRO A 1 98 ? -9.678 5.666 13.336 1.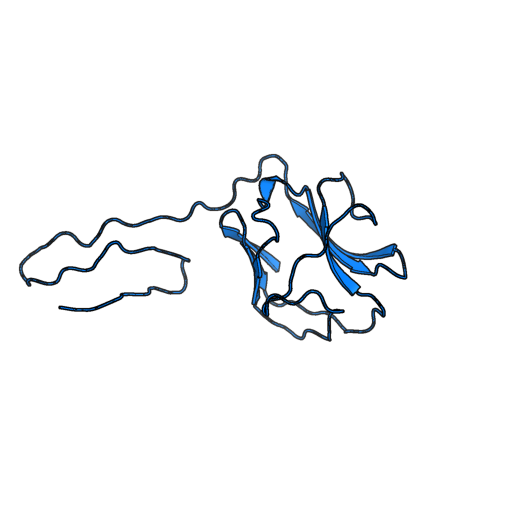00 74.12 98 PRO A C 1
ATOM 804 O O . PRO A 1 98 ? -8.771 4.840 13.243 1.00 74.12 98 PRO A O 1
ATOM 807 N N . ALA A 1 99 ? -10.013 6.211 14.505 1.00 67.25 99 ALA A N 1
ATOM 808 C CA . ALA A 1 99 ? -9.379 5.818 15.755 1.00 67.25 99 ALA A CA 1
ATOM 809 C C . ALA A 1 99 ? -9.949 4.482 16.254 1.00 67.25 99 ALA A C 1
ATOM 811 O O . ALA A 1 99 ? -11.166 4.278 16.263 1.00 67.25 99 ALA A O 1
ATOM 812 N N . VAL A 1 100 ? -9.072 3.603 16.746 1.00 53.84 100 VAL A N 1
ATOM 813 C CA . VAL A 1 100 ? -9.467 2.345 17.395 1.00 53.84 100 VAL A CA 1
ATOM 814 C C . VAL A 1 100 ? -10.346 2.658 18.608 1.00 53.84 100 VAL A C 1
ATOM 816 O O . VAL A 1 100 ? -9.877 3.209 19.608 1.00 53.84 100 VAL A O 1
ATOM 819 N N . GLN A 1 101 ? -11.627 2.291 18.550 1.00 44.38 101 GLN A N 1
ATOM 820 C CA . GLN A 1 101 ? -12.541 2.487 19.672 1.00 44.38 101 GLN A CA 1
ATOM 821 C C . GLN A 1 101 ? -12.467 1.290 20.624 1.00 44.38 101 GLN A 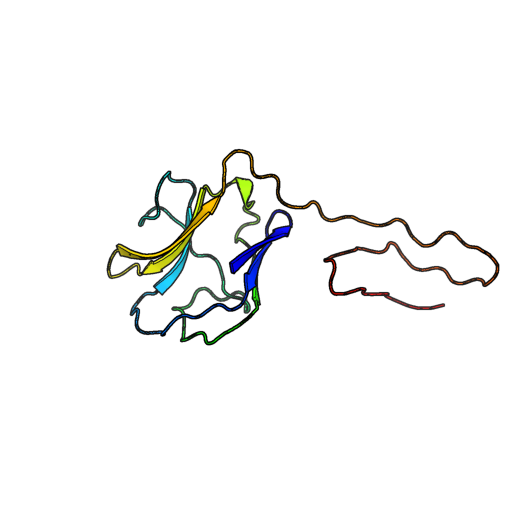C 1
ATOM 823 O O . GLN A 1 101 ? -12.908 0.181 20.328 1.00 44.38 101 GLN A O 1
ATOM 828 N N . THR A 1 102 ? -11.916 1.512 21.817 1.00 42.97 102 THR A N 1
ATOM 829 C CA . THR A 1 102 ? -12.052 0.547 22.916 1.00 42.97 102 THR A CA 1
ATOM 830 C C . THR A 1 102 ? -13.408 0.783 23.568 1.00 42.97 102 THR A C 1
ATOM 832 O O . THR A 1 102 ? -13.578 1.766 24.289 1.00 42.97 102 THR A O 1
ATOM 835 N N . ILE A 1 103 ? -14.388 -0.081 23.301 1.00 49.28 103 ILE A N 1
ATOM 836 C CA . ILE A 1 103 ? -15.686 0.016 23.971 1.00 49.28 103 ILE A CA 1
ATOM 837 C C . ILE A 1 103 ? -15.520 -0.568 25.376 1.00 49.28 103 ILE A C 1
ATOM 839 O O . ILE A 1 103 ? -15.050 -1.692 25.571 1.00 49.28 103 ILE A O 1
ATOM 843 N N . SER A 1 104 ? -15.867 0.230 26.383 1.00 46.66 104 SER A N 1
ATOM 844 C CA . SER A 1 104 ? -15.902 -0.207 27.776 1.00 46.66 104 SER A CA 1
ATOM 845 C C . SER A 1 104 ? -16.818 -1.429 27.933 1.00 46.66 104 SER A C 1
ATOM 847 O O . SER A 1 104 ? -17.823 -1.567 27.239 1.00 46.66 104 SER A O 1
ATOM 849 N N . SER A 1 105 ? -16.432 -2.354 28.817 1.00 47.78 105 SER A N 1
ATOM 850 C CA . SER A 1 105 ? -17.121 -3.635 29.012 1.00 47.78 105 SER A CA 1
ATOM 851 C C . SER A 1 105 ? -18.620 -3.473 29.292 1.00 47.78 105 SER A C 1
ATOM 853 O O . SER A 1 105 ? -19.073 -2.454 29.821 1.00 47.78 105 SER A O 1
ATOM 855 N N . PHE A 1 106 ? -19.405 -4.500 28.950 1.00 43.16 106 PHE A N 1
ATOM 856 C CA . PHE A 1 106 ? -20.850 -4.500 29.178 1.00 43.16 106 PHE A CA 1
ATOM 857 C C . PHE A 1 106 ? -21.196 -4.185 30.643 1.00 43.16 106 PHE A C 1
ATOM 859 O O . PHE A 1 106 ? -20.685 -4.800 31.582 1.00 43.16 106 PHE A O 1
ATOM 866 N N . SER A 1 107 ? -22.112 -3.231 30.839 1.00 44.31 107 SER A N 1
ATOM 867 C CA . SER A 1 107 ? -22.684 -2.924 32.150 1.00 44.31 107 SER A CA 1
ATOM 868 C C . SER A 1 107 ? -23.441 -4.145 32.675 1.00 44.31 107 SER A C 1
ATOM 870 O O . SER A 1 107 ? -24.417 -4.588 32.067 1.00 44.31 107 SER A O 1
ATOM 872 N N . LYS A 1 108 ? -22.994 -4.676 33.820 1.00 45.78 108 LYS A N 1
ATOM 873 C CA . LYS A 1 108 ? -23.672 -5.734 34.578 1.00 45.78 108 LYS A CA 1
ATOM 874 C C . LYS A 1 108 ? -25.141 -5.363 34.811 1.00 45.78 108 LYS A C 1
ATOM 876 O O . LYS A 1 108 ? -25.448 -4.608 35.734 1.00 45.78 108 LYS A O 1
ATOM 881 N N . LYS A 1 109 ? -26.064 -5.951 34.047 1.00 42.38 109 LYS A N 1
ATOM 882 C CA . LYS A 1 109 ? -27.469 -6.059 34.456 1.00 42.38 109 LYS A CA 1
ATOM 883 C C . LYS A 1 109 ? -27.903 -7.528 34.495 1.00 42.38 109 LYS A C 1
ATOM 885 O O . LYS A 1 109 ? -27.870 -8.250 33.505 1.00 42.38 109 LYS A O 1
ATOM 890 N N . SER A 1 110 ? -28.224 -7.931 35.725 1.00 43.69 110 SER A N 1
ATOM 891 C CA . SER A 1 110 ? -29.000 -9.088 36.202 1.00 43.69 110 SER A CA 1
ATOM 892 C C . SER A 1 110 ? -28.593 -10.537 35.893 1.00 43.69 110 SER A C 1
ATOM 894 O O . SER A 1 110 ? -29.131 -11.404 36.575 1.00 43.69 110 SER A O 1
ATOM 896 N N . HIS A 1 111 ? -27.641 -10.847 35.003 1.00 43.62 111 HIS A N 1
ATOM 897 C CA . HIS A 1 111 ? -27.298 -12.260 34.704 1.00 43.62 111 HIS A CA 1
ATOM 898 C C . HIS A 1 111 ? -25.842 -12.691 34.940 1.00 43.62 111 HIS A C 1
ATOM 900 O O . HIS A 1 111 ? -25.444 -13.749 34.477 1.00 43.62 111 HIS A O 1
ATOM 906 N N . GLY A 1 112 ? -25.038 -11.927 35.685 1.00 43.19 112 GLY A N 1
ATOM 907 C CA . GLY A 1 112 ? -23.690 -12.371 36.088 1.00 43.19 112 GLY A CA 1
ATOM 908 C C . GLY A 1 112 ? -22.629 -12.383 34.980 1.00 43.19 112 GLY A C 1
ATOM 909 O O . GLY A 1 112 ? -21.456 -12.502 35.305 1.00 43.19 112 GLY A O 1
ATOM 910 N N . VAL A 1 113 ? -23.009 -12.160 33.720 1.00 36.41 113 VAL A N 1
ATOM 911 C CA . VAL A 1 113 ? -22.079 -12.127 32.585 1.00 36.41 113 VAL A CA 1
ATOM 912 C C . VAL A 1 113 ? -21.191 -10.881 32.653 1.00 36.41 113 VAL A C 1
ATOM 914 O O . VAL A 1 113 ? -21.688 -9.754 32.761 1.00 36.41 113 VAL A O 1
ATOM 917 N N . SER A 1 114 ? -19.873 -11.072 32.577 1.00 40.47 114 SER A N 1
ATOM 918 C CA . SER A 1 114 ? -18.888 -9.997 32.424 1.00 40.47 114 SER A CA 1
ATOM 919 C C . SER A 1 114 ? -17.923 -10.335 31.299 1.00 40.47 114 SER A C 1
ATOM 921 O O . SER A 1 114 ? -17.324 -11.402 31.329 1.00 40.47 114 SER A O 1
ATOM 923 N N . SER A 1 115 ? -17.732 -9.424 30.346 1.00 36.66 115 SER A N 1
ATOM 924 C CA . SER A 1 115 ? -16.623 -9.513 29.396 1.00 36.66 115 SER A CA 1
ATOM 925 C C . SER A 1 115 ? -15.444 -8.678 29.901 1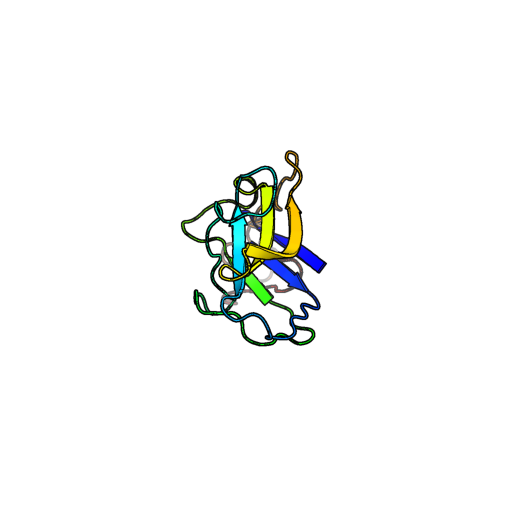.00 36.66 115 SER A C 1
ATOM 927 O O . SER A 1 115 ? -15.636 -7.636 30.541 1.00 36.66 115 SER A O 1
ATOM 929 N N . GLY A 1 116 ? -14.219 -9.085 29.562 1.00 47.38 116 GLY A N 1
ATOM 930 C CA . GLY A 1 116 ? -13.070 -8.177 29.589 1.00 47.38 116 GLY A CA 1
ATOM 931 C C . GLY A 1 116 ? -13.299 -6.946 28.693 1.00 47.38 116 GLY A C 1
ATOM 932 O O . GLY A 1 116 ? -14.315 -6.846 27.998 1.00 47.38 116 GLY A O 1
ATOM 933 N N . ALA A 1 117 ? -12.371 -5.983 28.716 1.00 40.94 117 ALA A N 1
ATOM 934 C CA . ALA A 1 117 ? -12.447 -4.799 27.857 1.00 40.94 117 ALA A CA 1
ATOM 935 C C . ALA A 1 117 ? -12.588 -5.216 26.382 1.00 40.94 117 ALA A C 1
ATOM 937 O O . ALA A 1 117 ? -11.756 -5.960 25.860 1.00 40.94 117 ALA A O 1
ATOM 938 N N . LEU A 1 118 ? -13.654 -4.754 25.727 1.00 39.97 118 LEU A N 1
ATOM 939 C CA . LEU A 1 118 ? -13.930 -5.076 24.335 1.00 39.97 118 LEU A CA 1
ATOM 940 C C . LEU A 1 118 ? -13.107 -4.132 23.461 1.00 39.97 118 LEU A C 1
ATOM 942 O O . LEU A 1 118 ? -13.324 -2.921 23.434 1.00 39.97 118 LEU A O 1
ATOM 946 N N . LYS A 1 119 ? -12.141 -4.684 22.733 1.00 41.38 119 LYS A N 1
ATOM 947 C CA . LYS A 1 119 ? -11.510 -3.955 21.635 1.00 41.38 119 LYS A CA 1
ATOM 948 C C . LYS A 1 119 ? -12.395 -4.123 20.410 1.00 41.38 119 LYS A C 1
ATOM 950 O O . LYS A 1 119 ? -12.465 -5.217 19.857 1.00 41.38 119 LYS A O 1
ATOM 955 N N . VAL A 1 120 ? -13.076 -3.059 19.998 1.00 38.78 120 VAL A N 1
ATOM 956 C CA . VAL A 1 120 ? -13.726 -3.044 18.689 1.00 38.78 120 VAL A CA 1
ATOM 957 C C . VAL A 1 120 ? -12.637 -2.720 17.679 1.00 38.78 120 VAL A C 1
ATOM 959 O O . VAL A 1 120 ? -12.154 -1.593 17.623 1.00 38.78 120 VAL A O 1
ATOM 962 N N . LEU A 1 121 ? -12.178 -3.754 16.971 1.00 45.88 121 LEU A N 1
ATOM 963 C CA . LEU A 1 121 ? -11.135 -3.622 15.954 1.00 45.88 121 LEU A CA 1
ATOM 964 C C . LEU A 1 121 ? -11.683 -3.081 14.626 1.00 45.88 121 LEU A C 1
ATOM 966 O O . LEU A 1 121 ? -10.951 -2.372 13.955 1.00 45.88 121 LEU A O 1
ATOM 970 N N . ASP A 1 122 ? -12.926 -3.406 14.243 1.00 35.72 122 ASP A N 1
ATOM 971 C CA . ASP A 1 122 ? -13.522 -3.012 12.954 1.00 35.72 122 ASP A CA 1
ATOM 972 C C . ASP A 1 122 ? -15.026 -3.385 12.910 1.00 35.72 122 ASP A C 1
ATOM 974 O O . ASP A 1 122 ? -15.445 -4.364 13.536 1.00 35.72 122 ASP A O 1
ATOM 978 N N . ALA A 1 123 ? -15.854 -2.660 12.150 1.00 40.94 123 ALA A N 1
ATOM 979 C CA . ALA A 1 123 ? -17.315 -2.813 12.045 1.00 40.94 123 ALA A CA 1
ATOM 980 C C . ALA A 1 123 ? -17.800 -4.138 11.408 1.00 40.94 123 ALA A C 1
ATOM 982 O O . ALA A 1 123 ? -18.996 -4.296 11.153 1.00 40.94 123 ALA A O 1
ATOM 983 N N . LYS A 1 124 ? -16.913 -5.113 11.168 1.00 44.34 124 LYS A N 1
ATOM 984 C CA . LYS A 1 124 ? -17.268 -6.418 10.583 1.00 44.34 124 LYS A CA 1
ATOM 985 C C . LYS A 1 124 ? -16.907 -7.640 11.431 1.00 44.34 124 LYS A C 1
ATOM 987 O O . LYS A 1 124 ? -17.365 -8.733 11.110 1.00 44.34 124 LYS A O 1
ATOM 992 N N . THR A 1 125 ? -16.180 -7.479 12.538 1.00 39.00 125 THR A N 1
ATOM 993 C CA . THR A 1 125 ? -15.781 -8.619 13.379 1.00 39.00 125 THR A CA 1
ATOM 994 C C . THR A 1 125 ? -15.904 -8.277 14.860 1.00 39.00 125 THR A C 1
ATOM 996 O O . THR A 1 125 ? -15.080 -7.560 15.424 1.00 39.00 125 THR A O 1
ATOM 999 N N . LEU A 1 126 ? -16.931 -8.827 15.514 1.00 45.28 126 LEU A N 1
ATOM 1000 C CA . LEU A 1 126 ? -17.084 -8.780 16.969 1.00 45.28 126 LEU A CA 1
ATOM 1001 C C . LEU A 1 126 ? -16.370 -9.988 17.585 1.00 45.28 126 LEU A C 1
ATOM 1003 O O . LEU A 1 126 ? -16.897 -11.099 17.575 1.00 45.28 126 LEU A O 1
ATOM 1007 N N . LEU A 1 127 ? -15.168 -9.772 18.123 1.00 43.91 127 LEU A N 1
ATOM 1008 C CA . LEU A 1 127 ? -14.460 -10.775 18.915 1.00 43.91 127 LEU A CA 1
ATOM 1009 C C . LEU A 1 127 ? -14.832 -10.613 20.392 1.00 43.91 127 LEU A C 1
ATOM 1011 O O . LEU A 1 127 ? -14.531 -9.593 21.010 1.00 43.91 127 LEU A O 1
ATOM 1015 N N . ILE A 1 128 ? -15.483 -11.631 20.953 1.00 50.09 128 ILE A N 1
ATOM 1016 C CA . ILE A 1 128 ? -15.821 -11.706 22.377 1.00 50.09 128 ILE A CA 1
ATOM 1017 C C . ILE A 1 128 ? -14.912 -12.772 23.002 1.00 50.09 128 ILE A C 1
ATOM 1019 O O . ILE A 1 128 ? -15.170 -13.962 22.811 1.00 50.09 128 ILE A O 1
ATOM 1023 N N . PRO A 1 129 ? -13.830 -12.396 23.706 1.00 39.28 129 PRO A N 1
ATOM 1024 C CA . PRO A 1 129 ? -13.025 -13.360 24.430 1.00 39.28 129 PRO A CA 1
ATOM 1025 C C . PRO A 1 129 ? -13.700 -13.676 25.771 1.00 39.28 129 PRO A C 1
ATOM 1027 O O . PRO A 1 129 ? -13.958 -12.774 26.564 1.00 39.28 129 PRO A O 1
ATOM 1030 N N . GLU A 1 130 ? -13.952 -14.969 25.974 1.00 44.25 130 GLU A N 1
ATOM 1031 C CA . GLU A 1 130 ? -14.490 -15.620 27.176 1.00 44.25 130 GLU A CA 1
ATOM 1032 C C . GLU A 1 130 ? -15.872 -15.153 27.669 1.00 44.25 130 GLU A C 1
ATOM 1034 O O . GLU A 1 130 ? -16.071 -14.038 28.145 1.00 44.25 130 GLU A O 1
ATOM 1039 N N . PHE A 1 131 ? -16.829 -16.084 27.633 1.00 38.38 131 PHE A N 1
ATOM 1040 C CA . PHE A 1 131 ? -18.033 -16.019 28.453 1.00 38.38 131 PHE A CA 1
ATOM 1041 C C . PHE A 1 131 ? -17.752 -16.738 29.773 1.00 38.38 131 PHE A C 1
ATOM 1043 O O . PHE A 1 131 ? -17.398 -17.917 29.764 1.00 38.38 131 PHE A O 1
ATOM 1050 N N . THR A 1 132 ? -17.941 -16.048 30.893 1.00 42.88 132 THR A N 1
ATOM 1051 C CA . THR A 1 132 ? -18.231 -16.682 32.187 1.00 42.88 132 THR A CA 1
ATOM 1052 C C . THR A 1 132 ? -19.602 -16.246 32.672 1.00 42.88 132 THR A C 1
ATOM 1054 O O . THR A 1 132 ? -19.971 -15.072 32.426 1.00 42.88 132 THR A O 1
#

pLDDT: mean 76.16, std 19.55, range [35.72, 93.94]

Sequence (132 aa):
DVYAVDEFTLLLTEFNYDGNGPDTFFWAGASNRPGPQGFIVPDEHSKTNVLDRYFNKDFTLTLPDRKKITDIKWFAVYDLFTQSAFGDVYIPEEFEPPAVQTISSFSKKSHGVSSGALKVLDAKTLLIPEFT